Protein AF-A0A2U9PDM1-F1 (afdb_monomer)

Nearest PDB structures (foldseek):
  4h6h-assembly2_B  TM=8.186E-01  e=2.180E+00  Staphylococcus aureus subsp. aureus Mu50
  5nro-assembly1_A  TM=6.470E-01  e=9.907E-01  Escherichia coli

Secondary structure (DSSP, 8-state):
---HHHHHHHHHHHHHHHHHHHHHHS-----HHHHHHHHHHHHHHHHHHHTT-HHHHHHHHHHHHHHHHHTT-TTSPPPPPHHHHHHHHHHHHHHHHHHHS-HHHHHHHHHHHHHHHHHHHHHHH-TT--HHHHHHHHHHHHHHHHHHHTT-HHHHHHHHHHHHHHHHHTT---

Sequence (174 aa):
MPDVYEIMLDAELSKAFDVWSGYLNARTGEDPEVRAQLGALLESARTAAAEGDPAYARTLLGEMYDEARDAGLAFAPVEPDPCAADCQARDYAKDELRQVLPLQLREDLDSVALYLRVTGRRLRAAPGLDAATREDILYVCARAGMALDLAHLTAARRELERLEAIARRCGVEP

Mean predicted aligned error: 5.17 Å

Solvent-accessible surface area (backbone atoms only — not comparable to full-atom values): 9623 Å² total; per-residue (Å²): 127,83,61,42,62,58,46,43,58,48,18,42,52,51,51,52,51,53,55,52,48,54,53,71,72,47,90,79,85,66,65,66,67,62,52,48,51,47,51,53,42,52,53,52,21,51,51,31,40,75,74,71,36,59,68,58,18,51,50,38,52,50,49,45,49,49,52,38,56,75,70,60,49,88,79,56,81,74,82,64,55,72,71,54,42,53,53,52,18,50,63,49,23,51,63,59,47,60,74,75,50,57,67,70,60,49,56,53,45,53,50,51,52,50,50,48,53,52,30,53,50,52,57,72,69,46,80,92,69,53,71,68,58,54,49,50,52,51,52,40,52,50,54,20,48,54,21,53,66,53,68,34,56,73,56,21,50,54,30,40,56,51,51,38,49,51,23,56,76,69,76,40,81,93

Organism: Streptomyces actuosus (NCBI:txid1885)

Foldseek 3Di:
DPQLVVLLLVLLLVLLLVLLVVVLPDDPVDDPVLSVVLVVLSVVLVVCVVVVNSVVSVVSSVVSQVSCVVSVPPRDDHDDDPVVSSVSSCVSSVVVCVVVDDPVLVVLLVVLVVLLVVLLVQQVPQPPDDPVLVVLSVVLSVQLVVCSSRSVSVSNVVSSVVSCVSCVVSVHHD

pLDDT: mean 91.98, std 5.39, range [56.41, 98.0]

Structure (mmCIF, N/CA/C/O backbone):
data_AF-A0A2U9PDM1-F1
#
_entry.id   AF-A0A2U9PDM1-F1
#
loop_
_atom_site.group_PDB
_atom_site.id
_atom_site.type_symbol
_atom_site.label_atom_id
_atom_site.label_alt_id
_atom_site.label_comp_id
_atom_site.label_asym_id
_atom_site.label_entity_id
_atom_site.label_seq_id
_atom_site.pdbx_PDB_ins_code
_atom_site.Cartn_x
_atom_site.Cartn_y
_atom_site.Cartn_z
_atom_site.occupancy
_atom_site.B_iso_or_equiv
_atom_site.auth_seq_id
_atom_site.auth_comp_id
_atom_site.auth_asym_id
_atom_site.auth_atom_id
_atom_site.pdbx_PDB_model_num
ATOM 1 N N . MET A 1 1 ? 5.839 21.011 6.326 1.00 56.41 1 MET A N 1
ATOM 2 C CA . MET A 1 1 ? 5.623 19.591 6.666 1.00 56.41 1 MET A CA 1
ATOM 3 C C . MET A 1 1 ? 5.888 18.816 5.395 1.00 56.41 1 MET A C 1
ATOM 5 O O . MET A 1 1 ? 5.444 19.318 4.369 1.00 56.41 1 MET A O 1
ATOM 9 N N . PRO A 1 2 ? 6.657 17.716 5.431 1.00 67.50 2 PRO A N 1
ATOM 10 C CA . PRO A 1 2 ? 6.818 16.860 4.257 1.00 67.50 2 PRO A CA 1
ATOM 11 C 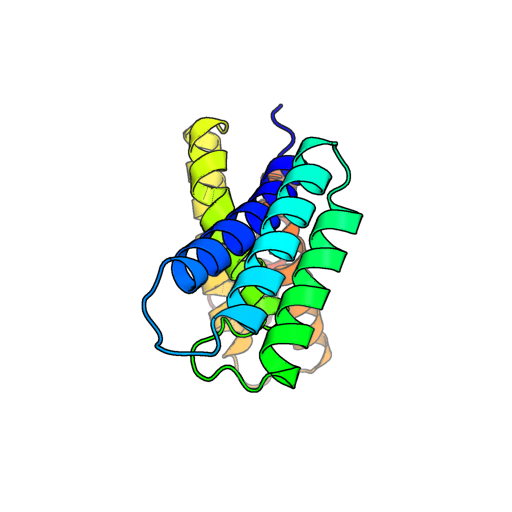C . PRO A 1 2 ? 5.434 16.443 3.755 1.00 67.50 2 PRO A C 1
ATOM 13 O O . PRO A 1 2 ? 4.536 16.219 4.576 1.00 67.50 2 PRO A O 1
ATOM 16 N N . ASP A 1 3 ? 5.253 16.399 2.439 1.00 82.69 3 ASP A N 1
ATOM 17 C CA . ASP A 1 3 ? 4.018 15.891 1.862 1.00 82.69 3 ASP A CA 1
ATOM 18 C C . ASP A 1 3 ? 4.032 14.363 1.975 1.00 82.69 3 ASP A C 1
ATOM 20 O O . ASP A 1 3 ? 4.631 13.637 1.188 1.00 82.69 3 ASP A O 1
ATOM 24 N N . VAL A 1 4 ? 3.426 13.878 3.054 1.00 81.81 4 VAL A N 1
ATOM 25 C CA . VAL A 1 4 ? 3.339 12.448 3.354 1.00 81.81 4 VAL A CA 1
ATOM 26 C C . VAL A 1 4 ? 2.542 11.713 2.276 1.00 81.81 4 VAL A C 1
ATOM 28 O O . VAL A 1 4 ? 2.809 10.544 2.013 1.00 81.81 4 VAL A O 1
ATOM 31 N N . TYR A 1 5 ? 1.591 12.392 1.631 1.00 80.12 5 TYR A N 1
ATOM 32 C CA . TYR A 1 5 ? 0.825 11.804 0.545 1.00 80.12 5 TYR A CA 1
ATOM 33 C C . TYR A 1 5 ? 1.706 11.586 -0.689 1.00 80.12 5 TYR A C 1
ATOM 35 O O . TYR A 1 5 ? 1.666 10.498 -1.258 1.00 80.12 5 TYR A O 1
ATOM 43 N N . GLU A 1 6 ? 2.562 12.548 -1.041 1.00 84.06 6 GLU A N 1
ATOM 44 C CA . GLU A 1 6 ? 3.566 12.360 -2.100 1.00 84.06 6 GLU A CA 1
ATOM 45 C C . GLU A 1 6 ? 4.512 11.196 -1.777 1.00 84.06 6 GLU A C 1
ATOM 47 O O . GLU A 1 6 ? 4.679 10.312 -2.611 1.00 84.06 6 GLU A O 1
ATOM 52 N N . ILE A 1 7 ? 5.019 11.096 -0.540 1.00 85.88 7 ILE A N 1
ATOM 53 C CA . ILE A 1 7 ? 5.881 9.972 -0.118 1.00 85.88 7 ILE A CA 1
ATOM 54 C C . ILE A 1 7 ? 5.178 8.618 -0.300 1.00 85.88 7 ILE A C 1
ATOM 56 O O . ILE A 1 7 ? 5.800 7.645 -0.721 1.00 85.88 7 ILE A O 1
ATOM 60 N N . MET A 1 8 ? 3.883 8.538 0.011 1.00 84.69 8 MET A N 1
ATOM 61 C CA . MET A 1 8 ? 3.100 7.315 -0.179 1.00 84.69 8 MET A CA 1
ATOM 62 C C . MET A 1 8 ? 2.911 6.968 -1.663 1.00 84.69 8 MET A C 1
ATOM 64 O O . MET A 1 8 ? 3.026 5.797 -2.029 1.00 84.69 8 MET A O 1
ATOM 68 N N . LEU A 1 9 ? 2.643 7.961 -2.518 1.00 82.56 9 LEU A N 1
ATOM 69 C CA . LEU A 1 9 ? 2.527 7.750 -3.965 1.00 82.56 9 LEU A CA 1
ATOM 70 C C . LEU A 1 9 ? 3.867 7.331 -4.585 1.00 82.56 9 LEU A C 1
ATOM 72 O O . LEU A 1 9 ? 3.897 6.435 -5.430 1.00 82.56 9 LEU A O 1
ATOM 76 N N . ASP A 1 10 ? 4.963 7.938 -4.138 1.00 89.00 10 ASP A N 1
ATOM 77 C CA . ASP A 1 10 ? 6.313 7.618 -4.594 1.00 89.00 10 ASP A CA 1
ATOM 78 C C . ASP A 1 10 ? 6.744 6.225 -4.132 1.00 89.00 10 ASP A C 1
ATOM 80 O O . ASP A 1 10 ? 7.393 5.496 -4.885 1.00 89.00 10 ASP A O 1
ATOM 84 N N . ALA A 1 11 ? 6.353 5.812 -2.925 1.00 90.88 11 ALA A N 1
ATOM 85 C CA . ALA A 1 11 ? 6.649 4.490 -2.379 1.00 90.88 11 ALA A CA 1
ATOM 86 C C . ALA A 1 11 ? 6.029 3.352 -3.205 1.00 90.88 11 ALA A C 1
ATOM 88 O O . ALA A 1 11 ? 6.677 2.326 -3.421 1.00 90.88 11 ALA A O 1
ATOM 89 N N . GLU A 1 12 ? 4.800 3.531 -3.696 1.00 91.38 12 GLU A N 1
ATOM 90 C CA . GLU A 1 12 ? 4.124 2.570 -4.576 1.00 91.38 12 GLU A CA 1
ATOM 91 C C . GLU A 1 12 ? 4.925 2.337 -5.870 1.00 91.38 12 GLU A C 1
ATOM 93 O O . GLU A 1 12 ? 5.249 1.192 -6.211 1.00 91.38 12 GLU A O 1
ATOM 98 N N . LEU A 1 13 ? 5.287 3.425 -6.561 1.00 93.25 13 LEU A N 1
ATOM 99 C CA . LEU A 1 13 ? 6.048 3.380 -7.812 1.00 93.25 13 LEU A CA 1
ATOM 100 C C . LEU A 1 13 ? 7.471 2.863 -7.592 1.00 93.25 13 LEU A C 1
ATOM 102 O O . LEU A 1 13 ? 7.924 1.981 -8.319 1.00 93.25 13 LEU A O 1
ATOM 106 N N . SER A 1 14 ? 8.154 3.351 -6.555 1.00 92.44 14 SER A N 1
ATOM 107 C CA . SER A 1 14 ? 9.521 2.940 -6.216 1.00 92.44 14 SER A CA 1
ATOM 108 C C . SER A 1 14 ? 9.596 1.441 -5.945 1.00 92.44 14 SER A C 1
ATOM 110 O O . SER A 1 14 ? 10.425 0.742 -6.528 1.00 92.44 14 SER A O 1
ATOM 112 N N . LYS A 1 15 ? 8.655 0.910 -5.154 1.00 94.19 15 LYS A N 1
ATOM 113 C CA . LYS A 1 15 ? 8.542 -0.530 -4.923 1.00 94.19 15 LYS A CA 1
ATOM 114 C C . LYS A 1 15 ? 8.364 -1.284 -6.235 1.00 94.19 15 LYS A C 1
ATOM 116 O O . LYS A 1 15 ? 9.014 -2.310 -6.444 1.00 94.19 15 LYS A O 1
ATOM 121 N N . ALA A 1 16 ? 7.452 -0.837 -7.100 1.00 94.25 16 ALA A N 1
ATOM 122 C CA . ALA A 1 16 ? 7.191 -1.519 -8.364 1.00 94.25 16 ALA A CA 1
ATOM 123 C C . ALA A 1 16 ? 8.443 -1.534 -9.254 1.00 94.25 16 ALA A C 1
ATOM 125 O O . ALA A 1 16 ? 8.799 -2.586 -9.788 1.00 94.25 16 ALA A O 1
ATOM 126 N N . PHE A 1 17 ? 9.156 -0.409 -9.339 1.00 95.81 17 PHE A N 1
ATOM 127 C CA . PHE A 1 17 ? 10.403 -0.309 -10.089 1.00 95.81 17 PHE A CA 1
ATOM 128 C C . PHE A 1 17 ? 11.489 -1.235 -9.556 1.00 95.81 17 PHE A C 1
ATOM 130 O O . PHE A 1 17 ? 12.179 -1.870 -10.355 1.00 95.81 17 PHE A O 1
ATOM 137 N N . ASP A 1 18 ? 11.632 -1.354 -8.240 1.00 95.25 18 ASP A N 1
ATOM 138 C CA . ASP A 1 18 ? 12.647 -2.212 -7.631 1.00 95.25 18 ASP A CA 1
ATOM 139 C C . ASP A 1 18 ? 12.338 -3.698 -7.838 1.00 95.25 18 ASP A C 1
ATOM 141 O O . ASP A 1 18 ? 13.227 -4.473 -8.206 1.00 95.25 18 ASP A O 1
ATOM 145 N N . VAL A 1 19 ? 11.069 -4.097 -7.703 1.00 95.12 19 VAL A N 1
ATOM 146 C CA . VAL A 1 19 ? 10.625 -5.473 -7.975 1.00 95.12 19 VAL A CA 1
ATOM 147 C C . VAL A 1 19 ? 10.869 -5.848 -9.439 1.00 95.12 19 VAL A C 1
ATOM 149 O O . VAL A 1 19 ? 11.478 -6.885 -9.719 1.00 95.12 19 VAL A O 1
ATOM 152 N N . TRP A 1 20 ? 10.447 -4.997 -10.377 1.00 96.75 20 TRP A N 1
ATOM 153 C CA . TRP A 1 20 ? 10.638 -5.243 -11.805 1.00 96.75 20 TRP A CA 1
ATOM 154 C C . TRP A 1 20 ? 12.109 -5.202 -12.216 1.00 96.75 20 TRP A C 1
ATOM 156 O O . TRP A 1 20 ? 12.549 -6.057 -12.982 1.00 96.75 20 TRP A O 1
ATOM 166 N N . SER A 1 21 ? 12.904 -4.288 -11.655 1.00 96.50 21 SER A N 1
ATOM 167 C CA . SER A 1 21 ? 14.353 -4.251 -11.890 1.00 96.50 21 SER A CA 1
ATOM 168 C C . SER A 1 21 ? 15.033 -5.519 -11.399 1.00 96.50 21 SER A C 1
ATOM 170 O O . SER A 1 21 ? 15.867 -6.086 -12.103 1.00 96.50 21 SER A O 1
ATOM 172 N N . GLY A 1 22 ? 14.677 -5.990 -10.201 1.00 95.94 22 GLY A N 1
ATOM 173 C CA . GLY A 1 22 ? 15.205 -7.234 -9.649 1.00 95.94 22 GLY A CA 1
ATOM 174 C C . GLY A 1 22 ? 14.907 -8.425 -10.555 1.00 95.94 22 GLY A C 1
ATOM 175 O O . GLY A 1 22 ? 15.809 -9.200 -10.876 1.00 95.94 22 GLY A O 1
ATOM 176 N N . TYR A 1 23 ? 13.667 -8.527 -11.034 1.00 95.69 23 TYR A N 1
ATOM 177 C CA . TYR A 1 23 ? 13.268 -9.559 -11.986 1.00 95.69 23 TYR A CA 1
ATOM 178 C C . TYR A 1 23 ? 14.011 -9.457 -13.326 1.00 95.69 23 TYR A C 1
ATOM 180 O O . TYR A 1 23 ? 14.532 -10.464 -13.812 1.00 95.69 23 TYR A O 1
ATOM 188 N N . LEU A 1 24 ? 14.106 -8.265 -13.923 1.00 95.06 24 LEU A N 1
ATOM 189 C CA . LEU A 1 24 ? 14.766 -8.062 -15.219 1.00 95.06 24 LEU A CA 1
ATOM 190 C C . LEU A 1 24 ? 16.280 -8.320 -15.159 1.00 95.06 24 LEU A C 1
ATOM 192 O O . LEU A 1 24 ? 16.856 -8.855 -16.109 1.00 95.06 24 LEU A O 1
ATOM 196 N N . ASN A 1 25 ? 16.907 -8.038 -14.017 1.00 93.75 25 ASN A N 1
ATOM 197 C CA . ASN A 1 25 ? 18.318 -8.334 -13.770 1.00 93.75 25 ASN A CA 1
ATOM 198 C C . ASN A 1 25 ? 18.585 -9.820 -13.470 1.00 93.75 25 ASN A C 1
ATOM 200 O O . ASN A 1 25 ? 19.715 -10.292 -13.630 1.00 93.75 25 ASN A O 1
ATOM 204 N N . ALA A 1 26 ? 17.573 -10.574 -13.030 1.00 92.12 26 ALA A N 1
ATOM 205 C CA . ALA A 1 26 ? 17.708 -12.000 -12.765 1.00 92.12 26 ALA A CA 1
ATOM 206 C C . ALA A 1 26 ? 17.856 -12.808 -14.067 1.00 92.12 26 ALA A C 1
ATOM 208 O O . ALA A 1 26 ? 17.236 -12.524 -15.090 1.00 92.12 26 ALA A O 1
ATOM 209 N N . ARG A 1 27 ? 18.667 -13.871 -14.028 1.00 82.44 27 ARG A N 1
ATOM 210 C CA . ARG A 1 27 ? 18.811 -14.809 -15.152 1.00 82.44 27 ARG A CA 1
ATOM 211 C C . ARG A 1 27 ? 17.732 -15.885 -15.072 1.00 82.44 27 ARG A C 1
ATOM 213 O O . ARG A 1 27 ? 17.954 -16.922 -14.455 1.00 82.44 27 ARG A O 1
ATOM 220 N N . THR A 1 28 ? 16.585 -15.634 -15.692 1.00 83.06 28 THR A N 1
ATOM 221 C CA . THR A 1 28 ? 15.440 -16.564 -15.700 1.00 83.06 28 THR A CA 1
ATOM 222 C C . THR A 1 28 ? 15.455 -17.544 -16.877 1.00 83.06 28 THR A C 1
ATOM 224 O O . THR A 1 28 ? 14.823 -18.592 -16.805 1.00 83.06 28 THR A O 1
ATOM 227 N N . GLY A 1 29 ? 16.206 -17.240 -17.944 1.00 85.00 29 GLY A N 1
ATOM 228 C CA . GLY A 1 29 ? 16.245 -18.053 -19.169 1.00 85.00 29 GLY A CA 1
ATOM 229 C C . GLY A 1 29 ? 15.011 -17.896 -20.066 1.00 85.00 29 GLY A C 1
ATOM 230 O O . GLY A 1 29 ? 14.850 -18.673 -21.003 1.00 85.00 29 GLY A O 1
ATOM 231 N N . GLU A 1 30 ? 14.154 -16.917 -19.776 1.00 90.50 30 GLU A N 1
ATOM 232 C CA . GLU A 1 30 ? 12.988 -16.558 -20.589 1.00 90.50 30 GLU A CA 1
ATOM 233 C C . GLU A 1 30 ? 13.389 -15.780 -21.851 1.00 90.50 30 GLU A C 1
ATOM 235 O O . GLU A 1 30 ? 14.547 -15.383 -22.012 1.00 90.50 30 GLU A O 1
ATOM 240 N N . ASP A 1 31 ? 12.411 -15.560 -22.731 1.00 90.62 31 ASP A N 1
ATOM 241 C CA . ASP A 1 31 ? 12.592 -14.895 -24.019 1.00 90.62 31 ASP A CA 1
ATOM 242 C C . ASP A 1 31 ? 13.302 -13.528 -23.877 1.00 90.62 31 ASP A C 1
ATOM 244 O O . ASP A 1 31 ? 12.767 -12.609 -23.243 1.00 90.62 31 ASP A O 1
ATOM 248 N N . PRO A 1 32 ? 14.506 -13.365 -24.460 1.00 90.44 32 PRO A N 1
ATOM 249 C CA . PRO A 1 32 ? 15.239 -12.107 -24.423 1.00 90.44 32 PRO A CA 1
ATOM 250 C C . PRO A 1 32 ? 14.498 -10.929 -25.066 1.00 90.44 32 PRO A C 1
ATOM 252 O O . PRO A 1 32 ? 14.703 -9.799 -24.623 1.00 90.44 32 PRO A O 1
ATOM 255 N N . GLU A 1 33 ? 13.665 -11.162 -26.085 1.00 93.44 33 GLU A N 1
ATOM 256 C CA . GLU A 1 33 ? 12.942 -10.096 -26.792 1.00 93.44 33 GLU A CA 1
ATOM 257 C C . GLU A 1 33 ? 11.836 -9.516 -25.909 1.00 93.44 33 GLU A C 1
ATOM 259 O O . GLU A 1 33 ? 11.805 -8.306 -25.672 1.00 93.44 33 GLU A O 1
ATOM 264 N N . VAL A 1 34 ? 11.011 -10.382 -25.312 1.00 92.62 34 VAL A N 1
ATOM 265 C CA . VAL A 1 34 ? 9.968 -9.978 -24.355 1.00 92.62 34 VAL A CA 1
ATOM 266 C C . VAL A 1 34 ? 10.589 -9.263 -23.152 1.00 92.62 34 VAL A C 1
ATOM 268 O O . VAL A 1 34 ? 10.101 -8.228 -22.698 1.00 92.62 34 VAL A O 1
ATOM 271 N N . ARG A 1 35 ? 11.726 -9.753 -22.645 1.00 93.81 35 ARG A N 1
ATOM 272 C CA . ARG A 1 35 ? 12.435 -9.099 -21.533 1.00 93.81 35 ARG A CA 1
ATOM 273 C C . ARG A 1 35 ? 12.996 -7.729 -21.911 1.00 93.81 35 ARG A C 1
ATOM 275 O O . ARG A 1 35 ? 12.990 -6.831 -21.072 1.00 93.81 35 ARG A O 1
ATOM 282 N N . ALA A 1 36 ? 13.470 -7.552 -23.144 1.00 94.31 36 ALA A N 1
ATOM 283 C CA . ALA A 1 36 ? 13.918 -6.252 -23.633 1.00 94.31 36 ALA A CA 1
ATOM 284 C C . ALA A 1 36 ? 12.748 -5.261 -23.749 1.00 94.31 36 ALA A C 1
ATOM 286 O O . ALA A 1 36 ? 12.895 -4.105 -23.352 1.00 94.31 36 ALA A O 1
ATOM 287 N N . GLN A 1 37 ? 11.582 -5.719 -24.215 1.00 95.62 37 GLN A N 1
ATOM 288 C CA . GLN A 1 37 ? 10.357 -4.916 -24.263 1.00 95.62 37 GLN A CA 1
ATOM 289 C C . GLN A 1 37 ? 9.902 -4.486 -22.862 1.00 95.62 37 GLN A C 1
ATOM 291 O O . GLN A 1 37 ? 9.674 -3.299 -22.633 1.00 95.62 37 GLN A O 1
ATOM 296 N N . LEU A 1 38 ? 9.858 -5.413 -21.899 1.00 96.62 38 LEU A N 1
ATOM 297 C CA . LEU A 1 38 ? 9.567 -5.093 -20.497 1.00 96.62 38 LEU A CA 1
ATOM 298 C C . LEU A 1 38 ? 10.590 -4.107 -19.908 1.00 96.62 38 LEU A C 1
ATOM 300 O O . LEU A 1 38 ? 10.220 -3.209 -19.157 1.00 96.62 38 LEU A O 1
ATOM 304 N N . GLY A 1 39 ? 11.869 -4.229 -20.275 1.00 97.06 39 GLY A N 1
ATOM 305 C CA . GLY A 1 39 ? 12.898 -3.256 -19.904 1.00 97.06 39 GLY A CA 1
ATOM 306 C C . GLY A 1 39 ? 12.629 -1.856 -20.460 1.00 97.06 39 GLY A C 1
ATOM 307 O O . GLY A 1 39 ? 12.758 -0.876 -19.731 1.00 97.06 39 GLY A O 1
ATOM 308 N N . ALA A 1 40 ? 12.201 -1.749 -21.719 1.00 97.56 40 ALA A N 1
ATOM 309 C CA . ALA A 1 40 ? 11.840 -0.469 -22.326 1.00 97.56 40 ALA A CA 1
ATOM 310 C C . ALA A 1 40 ? 10.597 0.165 -21.671 1.00 97.56 40 ALA A C 1
ATOM 312 O O . ALA A 1 40 ? 10.575 1.378 -21.442 1.00 97.56 40 ALA A O 1
ATOM 313 N N . LEU A 1 41 ? 9.587 -0.644 -21.326 1.00 97.69 41 LEU A N 1
ATOM 314 C CA . LEU A 1 41 ? 8.412 -0.188 -20.573 1.00 97.69 41 LEU A CA 1
ATOM 315 C C . LEU A 1 41 ? 8.797 0.324 -19.181 1.00 97.69 41 LEU A C 1
ATOM 317 O O . LEU A 1 41 ? 8.360 1.406 -18.789 1.00 97.69 41 LEU A O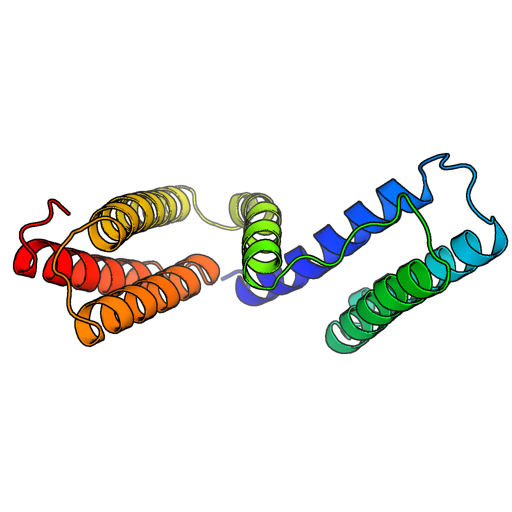 1
ATOM 321 N N . LEU A 1 42 ? 9.668 -0.397 -18.465 1.00 97.94 42 LEU A N 1
ATOM 322 C CA . LEU A 1 42 ? 10.137 0.011 -17.140 1.00 97.94 42 LEU A CA 1
ATOM 323 C C . LEU A 1 42 ? 10.863 1.360 -17.174 1.00 97.94 42 LEU A C 1
ATOM 325 O O . LEU A 1 42 ? 10.603 2.225 -16.337 1.00 97.94 42 LEU A O 1
ATOM 329 N N . GLU A 1 43 ? 11.759 1.559 -18.141 1.00 97.94 43 GLU A N 1
ATOM 330 C CA . GLU A 1 43 ? 12.461 2.836 -18.294 1.00 97.94 43 GLU A CA 1
ATOM 331 C C . GLU A 1 43 ? 11.501 3.969 -18.677 1.00 97.94 43 GLU A C 1
ATOM 333 O O . GLU A 1 43 ? 11.590 5.060 -18.116 1.00 97.94 43 GLU A O 1
ATOM 338 N N . SER A 1 44 ? 10.511 3.700 -19.534 1.00 97.44 44 SER A N 1
ATOM 339 C CA . SER A 1 44 ? 9.468 4.681 -19.868 1.00 97.44 44 SER A CA 1
ATOM 340 C C . SER A 1 44 ? 8.648 5.083 -18.637 1.00 97.44 44 SER A C 1
ATOM 342 O O . SER A 1 44 ? 8.371 6.265 -18.434 1.00 97.44 44 SER A O 1
ATOM 344 N N . ALA A 1 45 ? 8.307 4.119 -17.776 1.00 97.06 45 ALA A N 1
ATOM 345 C CA . ALA A 1 45 ? 7.571 4.373 -16.541 1.00 97.06 45 ALA A CA 1
ATOM 346 C C . ALA A 1 45 ? 8.383 5.226 -15.553 1.00 97.06 45 ALA A C 1
ATOM 348 O O . ALA A 1 45 ? 7.842 6.141 -14.930 1.00 97.06 45 ALA A O 1
ATOM 349 N N . ARG A 1 46 ? 9.695 4.978 -15.449 1.00 96.81 46 ARG A N 1
ATOM 350 C CA . ARG A 1 46 ? 10.617 5.800 -14.650 1.00 96.81 46 ARG A CA 1
ATOM 351 C C . ARG A 1 46 ? 10.714 7.227 -15.168 1.00 96.81 46 ARG A C 1
ATOM 353 O O . ARG A 1 46 ? 10.673 8.158 -14.367 1.00 96.81 46 ARG A O 1
ATOM 360 N N . THR A 1 47 ? 10.826 7.403 -16.484 1.00 97.38 47 THR A N 1
ATOM 361 C CA . THR A 1 47 ? 10.846 8.731 -17.105 1.00 97.38 47 THR A CA 1
ATOM 362 C C . THR A 1 47 ? 9.552 9.485 -16.820 1.00 97.38 47 THR A C 1
ATOM 364 O O . THR A 1 47 ? 9.618 10.606 -16.327 1.00 97.38 47 THR A O 1
ATOM 367 N N . ALA A 1 48 ? 8.391 8.854 -17.020 1.00 95.75 48 ALA A N 1
ATOM 368 C CA . ALA A 1 48 ? 7.094 9.465 -16.725 1.00 95.75 48 ALA A CA 1
ATOM 369 C C . ALA A 1 48 ? 6.976 9.905 -15.255 1.00 95.75 48 ALA A C 1
ATOM 371 O O . ALA A 1 48 ? 6.564 11.029 -14.972 1.00 95.75 48 ALA A O 1
ATOM 372 N N . ALA A 1 49 ? 7.401 9.055 -14.312 1.00 93.31 49 ALA A N 1
ATOM 373 C CA . ALA A 1 49 ? 7.411 9.403 -12.892 1.00 93.31 49 ALA A CA 1
ATOM 374 C C . ALA A 1 49 ? 8.338 10.599 -12.597 1.00 93.31 49 ALA A C 1
ATOM 376 O O . ALA A 1 49 ? 7.938 11.527 -11.898 1.00 93.31 49 ALA A O 1
ATOM 377 N N . ALA A 1 50 ? 9.546 10.616 -13.170 1.00 92.12 50 ALA A N 1
ATOM 378 C CA . ALA A 1 50 ? 10.508 11.707 -12.995 1.00 92.12 50 ALA A CA 1
ATOM 379 C C . ALA A 1 50 ? 10.047 13.038 -13.623 1.00 92.12 50 ALA A C 1
ATOM 381 O O . ALA A 1 50 ? 10.419 14.108 -13.143 1.00 92.12 50 ALA A O 1
ATOM 382 N N . GLU A 1 51 ? 9.228 12.980 -14.674 1.00 94.25 51 GLU A N 1
ATOM 383 C CA . GLU A 1 51 ? 8.603 14.142 -15.319 1.00 94.25 51 GLU A CA 1
ATOM 384 C C . GLU A 1 51 ? 7.348 14.644 -14.581 1.00 94.25 51 GLU A C 1
ATOM 386 O O . GLU A 1 51 ? 6.763 15.655 -14.972 1.00 94.25 51 GLU A O 1
ATOM 391 N N . GLY A 1 52 ? 6.956 13.984 -13.485 1.00 90.94 52 GLY A N 1
ATOM 392 C CA . GLY A 1 52 ? 5.803 14.370 -12.675 1.00 90.94 52 GLY A CA 1
ATOM 393 C C . GLY A 1 52 ? 4.467 13.843 -13.201 1.00 90.94 52 GLY A C 1
ATOM 394 O O . GLY A 1 52 ? 3.426 14.401 -12.853 1.00 90.94 52 GLY A O 1
ATOM 395 N N . ASP A 1 53 ? 4.472 12.768 -13.999 1.00 94.19 53 ASP A N 1
ATOM 396 C CA . ASP A 1 53 ? 3.269 12.048 -14.431 1.00 94.19 53 ASP A CA 1
ATOM 397 C C . ASP A 1 53 ? 3.185 10.639 -13.803 1.00 94.19 53 ASP A C 1
ATOM 399 O O . ASP A 1 53 ? 3.391 9.607 -14.458 1.00 94.19 53 ASP A O 1
ATOM 403 N N . PRO A 1 54 ? 2.862 10.555 -12.499 1.00 90.75 54 PRO A N 1
ATOM 404 C CA . PRO A 1 54 ? 2.755 9.279 -11.807 1.00 90.75 54 PRO A CA 1
ATOM 405 C C . PRO A 1 54 ? 1.510 8.481 -12.232 1.00 90.75 54 PRO A C 1
ATOM 407 O O . PRO A 1 54 ? 1.419 7.289 -11.943 1.00 90.75 54 PRO A O 1
ATOM 410 N N . ALA A 1 55 ? 0.524 9.102 -12.888 1.00 92.81 55 ALA A N 1
ATOM 411 C CA . ALA A 1 55 ? -0.644 8.395 -13.412 1.00 92.81 55 ALA A CA 1
ATOM 412 C C . ALA A 1 55 ? -0.270 7.599 -14.669 1.00 92.81 55 ALA A C 1
ATOM 414 O O . ALA A 1 55 ? -0.616 6.419 -14.794 1.00 92.81 55 ALA A O 1
ATOM 415 N N . TYR A 1 56 ? 0.500 8.215 -15.565 1.00 95.56 56 TYR A N 1
ATOM 416 C CA . TYR A 1 56 ? 1.014 7.534 -16.742 1.00 95.56 56 TYR A CA 1
ATOM 417 C C . TYR A 1 56 ? 2.045 6.459 -16.379 1.00 95.56 56 TYR A C 1
ATOM 419 O O . TYR A 1 56 ? 1.963 5.344 -16.891 1.00 95.56 56 TYR A O 1
ATOM 427 N N . ALA A 1 57 ? 2.925 6.717 -15.404 1.00 96.06 57 ALA A N 1
ATOM 428 C CA . ALA A 1 57 ? 3.843 5.698 -14.884 1.00 96.06 57 ALA A CA 1
ATOM 429 C C . ALA A 1 57 ? 3.112 4.436 -14.376 1.00 96.06 57 ALA A C 1
ATOM 431 O O . ALA A 1 57 ? 3.532 3.318 -14.672 1.00 96.06 57 ALA A O 1
ATOM 432 N N . ARG A 1 58 ? 1.986 4.594 -13.660 1.00 94.25 58 ARG A N 1
ATOM 433 C CA . ARG A 1 58 ? 1.145 3.460 -13.224 1.00 94.25 58 ARG A CA 1
ATOM 434 C C . ARG A 1 58 ? 0.505 2.716 -14.390 1.00 94.25 58 ARG A C 1
ATOM 436 O O . ARG A 1 58 ? 0.413 1.495 -14.343 1.00 94.25 58 ARG A O 1
ATOM 443 N N . THR A 1 59 ? 0.088 3.439 -15.428 1.00 96.56 59 THR A N 1
ATOM 444 C CA . THR A 1 59 ? -0.476 2.830 -16.642 1.00 96.56 59 THR A CA 1
ATOM 445 C C . THR A 1 59 ? 0.554 1.920 -17.308 1.00 96.56 59 THR A C 1
ATOM 447 O O . THR A 1 59 ? 0.267 0.753 -17.553 1.00 96.56 59 THR A O 1
ATOM 450 N N . LEU A 1 60 ? 1.786 2.408 -17.479 1.00 97.38 60 LEU A N 1
ATOM 451 C CA . LEU A 1 60 ? 2.894 1.631 -18.042 1.00 97.38 60 LEU A CA 1
ATOM 452 C C . LEU A 1 60 ? 3.253 0.409 -17.181 1.00 97.38 60 LEU A C 1
ATOM 454 O O . LEU A 1 60 ? 3.543 -0.658 -17.712 1.00 97.38 60 LEU A O 1
ATOM 458 N N . LEU A 1 61 ? 3.198 0.526 -15.849 1.00 95.56 61 LEU A N 1
ATOM 459 C CA . LEU A 1 61 ? 3.371 -0.629 -14.960 1.00 95.56 61 LEU A CA 1
ATOM 460 C C . LEU A 1 61 ? 2.252 -1.666 -15.126 1.00 95.56 61 LEU A C 1
ATOM 462 O O . LEU A 1 61 ? 2.539 -2.860 -15.084 1.00 95.56 61 LEU A O 1
ATOM 466 N N . GLY A 1 62 ? 1.006 -1.230 -15.329 1.00 95.31 62 GLY A N 1
ATOM 467 C CA . GLY A 1 62 ? -0.111 -2.114 -15.677 1.00 95.31 62 GLY A CA 1
ATOM 468 C C . GLY A 1 62 ? 0.162 -2.885 -16.969 1.00 95.31 62 GLY A C 1
ATOM 469 O O . GLY A 1 62 ? 0.102 -4.113 -16.979 1.00 95.31 62 GLY A O 1
ATOM 470 N N . GLU A 1 63 ? 0.593 -2.177 -18.016 1.00 96.94 63 GLU A N 1
ATOM 471 C CA . GLU A 1 63 ? 0.980 -2.779 -19.299 1.00 96.94 63 GLU A CA 1
ATOM 472 C C . GLU A 1 63 ? 2.110 -3.809 -19.145 1.00 96.94 63 GLU A C 1
ATOM 474 O O . GLU A 1 63 ? 2.093 -4.845 -19.804 1.00 96.94 63 GLU A O 1
ATOM 479 N N . MET A 1 64 ? 3.069 -3.589 -18.238 1.00 96.88 64 MET A N 1
ATOM 480 C CA . MET A 1 64 ? 4.116 -4.580 -17.956 1.00 96.88 64 MET A CA 1
ATOM 481 C C . MET A 1 64 ? 3.566 -5.885 -17.368 1.00 96.88 64 MET A C 1
ATOM 483 O O . MET A 1 64 ? 4.040 -6.965 -17.732 1.00 96.88 64 MET A O 1
ATOM 487 N N . TYR A 1 65 ? 2.598 -5.809 -16.447 1.00 96.25 65 TYR A N 1
ATOM 488 C CA . TYR A 1 65 ? 1.957 -7.009 -15.902 1.00 96.25 65 TYR A CA 1
ATOM 489 C C . TYR A 1 65 ? 1.147 -7.741 -16.974 1.00 96.25 65 TYR A C 1
ATOM 491 O O . TYR A 1 65 ? 1.155 -8.973 -16.999 1.00 96.25 65 TYR A O 1
ATOM 499 N N . ASP A 1 66 ? 0.487 -6.998 -17.862 1.00 95.88 66 ASP A N 1
ATOM 500 C CA . ASP A 1 66 ? -0.261 -7.557 -18.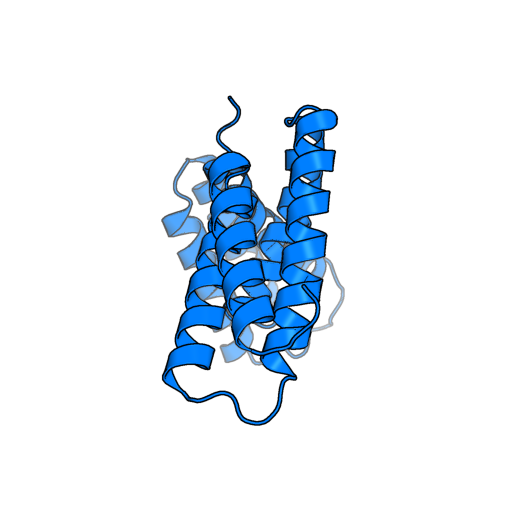986 1.00 95.88 66 ASP A CA 1
ATOM 501 C C . ASP A 1 66 ? 0.661 -8.270 -19.980 1.00 95.88 66 ASP A C 1
ATOM 503 O O . ASP A 1 66 ? 0.466 -9.455 -20.241 1.00 95.88 66 ASP A O 1
ATOM 507 N N . GLU A 1 67 ? 1.733 -7.616 -20.427 1.00 95.25 67 GLU A N 1
ATOM 508 C CA . GLU A 1 67 ? 2.710 -8.189 -21.359 1.00 95.25 67 GLU A CA 1
ATOM 509 C C . GLU A 1 67 ? 3.375 -9.451 -20.787 1.00 95.25 67 GLU A C 1
ATOM 511 O O . GLU A 1 67 ? 3.491 -10.476 -21.460 1.00 95.25 67 GLU A O 1
ATOM 516 N N . ALA A 1 68 ? 3.774 -9.426 -19.512 1.00 94.88 68 ALA A N 1
ATOM 517 C CA . ALA A 1 68 ? 4.374 -10.593 -18.872 1.00 94.88 68 ALA A CA 1
ATOM 518 C C . ALA A 1 68 ? 3.393 -11.769 -18.743 1.00 94.88 68 ALA A C 1
ATOM 520 O O . ALA A 1 68 ? 3.801 -12.932 -18.853 1.00 94.88 68 ALA A O 1
ATOM 521 N N . ARG A 1 69 ? 2.105 -11.477 -18.518 1.00 95.12 69 ARG A N 1
ATOM 522 C CA . ARG A 1 69 ? 1.040 -12.483 -18.454 1.00 95.12 69 ARG A CA 1
ATOM 523 C C . ARG A 1 69 ? 0.767 -13.084 -19.829 1.00 95.12 69 ARG A C 1
ATOM 525 O O . ARG A 1 69 ? 0.700 -14.308 -19.935 1.00 95.12 69 ARG A O 1
ATOM 532 N N . ASP A 1 70 ? 0.652 -12.249 -20.856 1.00 95.31 70 ASP A N 1
ATOM 533 C CA . ASP A 1 70 ? 0.363 -12.665 -22.230 1.00 95.31 70 ASP A CA 1
ATOM 534 C C . ASP A 1 70 ? 1.511 -13.488 -22.827 1.00 95.31 70 ASP A C 1
ATOM 536 O O . ASP A 1 70 ? 1.278 -14.505 -23.484 1.00 95.31 70 ASP A O 1
ATOM 540 N N . ALA A 1 71 ? 2.756 -13.125 -22.509 1.00 93.69 71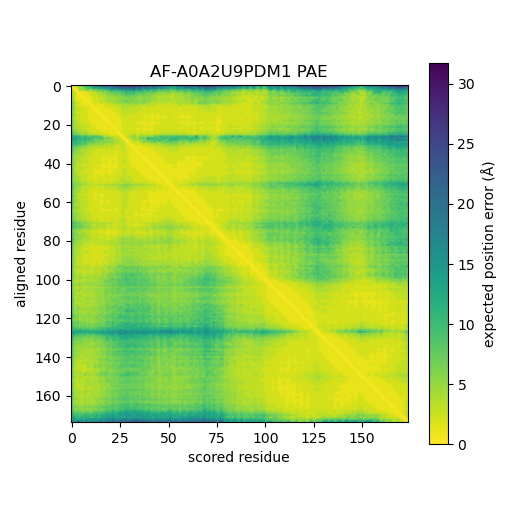 ALA A N 1
ATOM 541 C CA . ALA A 1 71 ? 3.941 -13.899 -22.865 1.00 93.69 71 ALA A CA 1
ATOM 542 C C . ALA A 1 71 ? 4.133 -15.175 -22.015 1.00 93.69 71 ALA A C 1
ATOM 544 O O . ALA A 1 71 ? 5.015 -15.985 -22.307 1.00 93.69 71 ALA A O 1
ATOM 545 N N . GLY A 1 72 ? 3.329 -15.380 -20.964 1.00 93.06 72 GLY A N 1
ATOM 546 C CA . GLY A 1 72 ? 3.391 -16.568 -20.111 1.00 93.06 72 GLY A CA 1
ATOM 547 C C . GLY A 1 72 ? 4.696 -16.698 -19.319 1.00 93.06 72 GLY A C 1
ATOM 548 O O . GLY A 1 72 ? 5.178 -17.815 -19.111 1.00 93.06 72 GLY A O 1
ATOM 549 N N . LEU A 1 73 ? 5.284 -15.575 -18.893 1.00 92.88 73 LEU A N 1
ATOM 550 C CA . LEU A 1 73 ? 6.557 -15.552 -18.171 1.00 92.88 73 LEU A CA 1
ATOM 551 C C . LEU A 1 73 ? 6.398 -16.155 -16.770 1.00 92.88 73 LEU A C 1
ATOM 553 O O . LEU A 1 73 ? 5.743 -15.593 -15.892 1.00 92.88 73 LEU A O 1
ATOM 557 N N . ALA A 1 74 ? 7.007 -17.320 -16.556 1.00 90.19 74 ALA A N 1
ATOM 558 C CA . ALA A 1 74 ? 6.808 -18.126 -15.355 1.00 90.19 74 ALA A CA 1
ATOM 559 C C . ALA A 1 74 ? 7.369 -17.479 -14.080 1.00 90.19 74 ALA A C 1
ATOM 561 O O . ALA A 1 74 ? 6.914 -17.802 -12.981 1.00 90.19 74 ALA A O 1
ATOM 562 N N . PHE A 1 75 ? 8.364 -16.599 -14.213 1.00 90.88 75 PHE A N 1
ATOM 563 C CA . PHE A 1 75 ? 9.037 -15.968 -13.077 1.00 90.88 75 PHE A CA 1
ATOM 564 C C . PHE A 1 75 ? 8.715 -14.480 -12.928 1.00 90.88 75 PHE A C 1
ATOM 566 O O . PHE A 1 75 ? 9.303 -13.823 -12.064 1.00 90.88 75 PHE A O 1
ATOM 573 N N . ALA A 1 76 ? 7.814 -13.944 -13.754 1.00 93.38 76 ALA A N 1
ATOM 574 C CA . ALA A 1 76 ? 7.442 -12.541 -13.688 1.00 93.38 76 ALA A CA 1
ATOM 575 C C . ALA A 1 76 ? 6.765 -12.189 -12.351 1.00 93.38 76 ALA A C 1
ATOM 577 O O . ALA A 1 76 ? 6.043 -13.013 -11.776 1.00 93.38 76 ALA A O 1
ATOM 578 N N . PRO A 1 77 ? 6.974 -10.960 -11.844 1.00 94.06 77 PRO A N 1
ATOM 579 C CA . PRO A 1 77 ? 6.224 -10.449 -10.711 1.00 94.06 77 PRO A CA 1
ATOM 580 C C . PRO A 1 77 ? 4.719 -10.540 -10.961 1.00 94.06 77 PRO A C 1
ATOM 582 O O . PRO A 1 77 ? 4.223 -10.139 -12.011 1.00 94.06 77 PRO A O 1
ATOM 585 N N . VAL A 1 78 ? 3.988 -11.043 -9.970 1.00 92.19 78 VAL A N 1
ATOM 586 C CA . VAL A 1 78 ? 2.525 -11.080 -10.005 1.00 92.19 78 VAL A CA 1
ATOM 587 C C . VAL A 1 78 ? 1.990 -9.760 -9.472 1.00 92.19 78 VAL A C 1
ATOM 589 O O . VAL A 1 78 ? 2.455 -9.269 -8.438 1.00 92.19 78 VAL A O 1
ATOM 592 N N . GLU A 1 79 ? 0.999 -9.209 -10.165 1.00 91.44 79 GLU A N 1
ATOM 593 C CA . GLU A 1 79 ? 0.291 -8.022 -9.709 1.00 91.44 79 GLU A 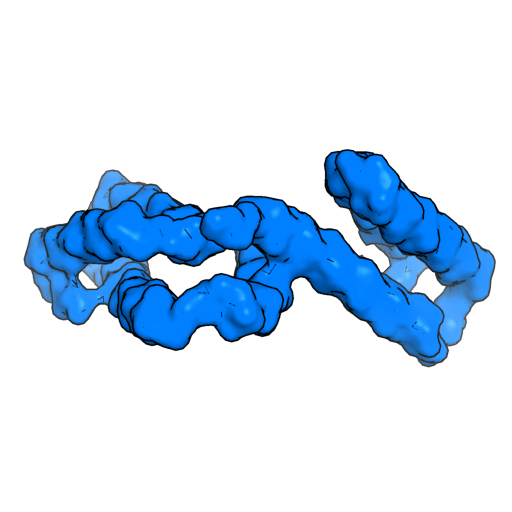CA 1
ATOM 594 C C . GLU A 1 79 ? -0.364 -8.297 -8.339 1.00 91.44 79 GLU A C 1
ATOM 596 O O . GLU A 1 79 ? -1.127 -9.261 -8.199 1.00 91.44 79 GLU A O 1
ATOM 601 N N . PRO A 1 80 ? -0.036 -7.515 -7.295 1.00 89.25 80 PRO A N 1
ATOM 602 C CA . PRO A 1 80 ? -0.620 -7.711 -5.978 1.00 89.25 80 PRO A CA 1
ATOM 603 C C . PRO A 1 80 ? -2.105 -7.334 -5.981 1.00 89.25 80 PRO A C 1
ATOM 605 O O . PRO A 1 80 ? -2.519 -6.394 -6.654 1.00 89.25 80 PRO A O 1
ATOM 608 N N . ASP A 1 81 ? -2.906 -8.014 -5.157 1.00 90.75 81 ASP A N 1
ATOM 609 C CA . ASP A 1 81 ? -4.257 -7.531 -4.867 1.00 90.75 81 ASP A CA 1
ATOM 610 C C . ASP A 1 81 ? -4.210 -6.154 -4.166 1.00 90.75 81 ASP A C 1
ATOM 612 O O . ASP A 1 81 ? -3.189 -5.818 -3.555 1.00 90.75 81 ASP A O 1
ATOM 616 N N . PRO A 1 82 ? -5.298 -5.360 -4.188 1.00 83.81 82 PRO A N 1
ATOM 617 C CA . PRO A 1 82 ? -5.280 -4.002 -3.639 1.00 83.81 82 PRO A CA 1
ATOM 618 C C . PRO A 1 82 ? -4.833 -3.913 -2.172 1.00 83.81 82 PRO A C 1
ATOM 620 O O . PRO A 1 82 ? -4.106 -3.001 -1.790 1.00 83.81 82 PRO A O 1
ATOM 623 N N . CYS A 1 83 ? -5.208 -4.884 -1.334 1.00 80.50 83 CYS A N 1
ATOM 624 C CA . CYS A 1 83 ? -4.823 -4.886 0.076 1.00 80.50 83 CYS A CA 1
ATOM 625 C C . CYS A 1 83 ? -3.327 -5.191 0.238 1.00 80.50 83 CYS A C 1
ATOM 627 O O . CYS A 1 83 ? -2.642 -4.568 1.056 1.00 80.50 83 CYS A O 1
ATOM 629 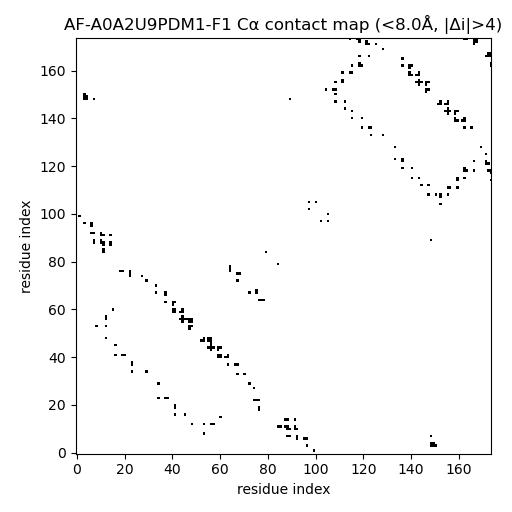N N . ALA A 1 84 ? -2.806 -6.133 -0.551 1.00 87.25 84 ALA A N 1
ATOM 630 C CA . ALA A 1 84 ? -1.384 -6.442 -0.597 1.00 87.25 84 ALA A CA 1
ATOM 631 C C . ALA A 1 84 ? -0.564 -5.268 -1.153 1.00 87.25 84 ALA A C 1
ATOM 633 O O . ALA A 1 84 ? 0.492 -4.966 -0.595 1.00 87.25 84 ALA A O 1
ATOM 634 N N . ALA A 1 85 ? -1.058 -4.587 -2.191 1.00 87.62 85 ALA A N 1
ATOM 635 C CA . ALA A 1 85 ? -0.437 -3.403 -2.776 1.00 87.62 85 ALA A CA 1
ATOM 636 C C . ALA A 1 85 ? -0.284 -2.292 -1.728 1.00 87.62 85 ALA A C 1
ATOM 638 O O . ALA A 1 85 ? 0.835 -1.845 -1.477 1.00 87.62 85 ALA A O 1
ATOM 639 N N . ASP A 1 86 ? -1.366 -1.952 -1.022 1.00 85.25 86 ASP A N 1
ATOM 640 C CA . ASP A 1 86 ? -1.339 -0.952 0.048 1.00 85.25 86 ASP A CA 1
ATOM 641 C C . ASP A 1 86 ? -0.371 -1.339 1.176 1.00 85.25 86 ASP A C 1
ATOM 643 O O . ASP A 1 86 ? 0.381 -0.511 1.691 1.00 85.25 86 ASP A O 1
ATOM 647 N N . CYS A 1 87 ? -0.383 -2.608 1.603 1.00 85.19 87 CYS A N 1
ATOM 648 C CA . CYS A 1 87 ? 0.530 -3.091 2.642 1.00 85.19 87 CYS A CA 1
ATOM 649 C C . CYS A 1 87 ? 1.998 -2.953 2.224 1.00 85.19 87 CYS A C 1
ATOM 651 O O . CYS A 1 87 ? 2.830 -2.563 3.041 1.00 85.19 87 CYS A O 1
ATOM 653 N N . GLN A 1 88 ? 2.314 -3.278 0.972 1.00 89.81 88 GLN A N 1
ATOM 654 C CA . GLN A 1 88 ? 3.672 -3.200 0.438 1.00 89.81 88 GLN A CA 1
ATOM 655 C C . GLN A 1 88 ? 4.123 -1.747 0.249 1.00 89.81 88 GLN A C 1
ATOM 657 O O . GLN A 1 88 ? 5.257 -1.426 0.594 1.00 89.81 88 GLN A O 1
ATOM 662 N N . ALA A 1 89 ? 3.238 -0.866 -0.226 1.00 89.12 89 ALA A N 1
ATOM 663 C CA . ALA A 1 89 ? 3.520 0.562 -0.354 1.00 89.12 89 ALA A CA 1
ATOM 664 C C . ALA A 1 89 ? 3.815 1.199 1.013 1.00 89.12 89 ALA A C 1
ATOM 666 O O . ALA A 1 89 ? 4.821 1.887 1.163 1.00 89.12 89 ALA A O 1
ATOM 667 N N . ARG A 1 90 ? 3.014 0.890 2.046 1.00 86.88 90 ARG A N 1
ATOM 668 C CA . ARG A 1 90 ? 3.293 1.318 3.432 1.00 86.88 90 ARG A CA 1
ATOM 669 C C . ARG A 1 90 ? 4.644 0.817 3.932 1.00 86.88 90 ARG A C 1
ATOM 671 O O . ARG A 1 90 ? 5.346 1.548 4.627 1.00 86.88 90 ARG A O 1
ATOM 678 N N . ASP A 1 91 ? 4.997 -0.427 3.608 1.00 88.19 91 ASP A N 1
ATOM 679 C CA . ASP A 1 91 ? 6.273 -1.004 4.030 1.00 88.19 91 ASP A CA 1
ATOM 680 C C . ASP A 1 91 ? 7.470 -0.288 3.397 1.00 88.19 91 ASP A C 1
ATOM 682 O O . ASP A 1 91 ? 8.466 -0.087 4.081 1.00 88.19 91 ASP A O 1
ATOM 686 N N . TYR A 1 92 ? 7.349 0.158 2.144 1.00 88.38 92 TYR A N 1
ATOM 687 C CA . TYR A 1 92 ? 8.348 1.012 1.493 1.00 88.38 92 TYR A CA 1
ATOM 688 C C . TYR A 1 92 ? 8.376 2.419 2.098 1.00 88.38 92 TYR A C 1
ATOM 690 O O . TYR A 1 92 ? 9.427 2.917 2.499 1.00 88.38 92 TYR A O 1
ATOM 698 N N . ALA A 1 93 ? 7.203 3.044 2.228 1.00 89.31 93 ALA A N 1
ATOM 699 C CA . ALA A 1 93 ? 7.077 4.411 2.717 1.00 89.31 93 ALA A CA 1
ATOM 700 C C . ALA A 1 93 ? 7.617 4.575 4.142 1.00 89.31 93 ALA A C 1
ATOM 702 O O . ALA A 1 93 ? 8.127 5.641 4.480 1.00 89.31 93 ALA A O 1
ATOM 703 N N . LYS A 1 94 ? 7.544 3.537 4.991 1.00 84.75 94 LYS A N 1
ATOM 704 C CA . LYS A 1 94 ? 7.987 3.615 6.394 1.00 84.75 94 LYS A CA 1
ATOM 705 C C . LYS A 1 94 ? 9.432 4.111 6.527 1.00 84.75 94 LYS A C 1
ATOM 707 O O . LYS A 1 94 ? 9.734 4.824 7.482 1.00 84.75 94 LYS A O 1
ATOM 712 N N . ASP A 1 95 ? 10.322 3.732 5.609 1.00 85.88 95 ASP A N 1
ATOM 713 C CA . ASP A 1 95 ? 11.748 4.035 5.716 1.00 85.88 95 ASP A CA 1
ATOM 714 C C . ASP A 1 95 ? 12.045 5.474 5.280 1.00 85.88 95 ASP A C 1
ATOM 716 O O . ASP A 1 95 ? 12.841 6.152 5.930 1.00 85.88 95 ASP A O 1
ATOM 720 N N . GLU A 1 96 ? 11.311 5.996 4.297 1.00 85.00 96 GLU A N 1
ATOM 721 C CA . GLU A 1 96 ? 11.334 7.417 3.927 1.00 85.00 96 GLU A CA 1
ATOM 722 C C . GLU A 1 96 ? 10.680 8.293 5.007 1.00 85.00 96 GLU A C 1
ATOM 724 O O . GLU A 1 96 ? 11.253 9.282 5.476 1.00 85.00 96 GLU A O 1
ATOM 729 N N . LEU A 1 97 ? 9.522 7.874 5.525 1.00 85.69 97 LEU A N 1
ATOM 730 C CA . LEU A 1 97 ? 8.837 8.559 6.625 1.00 85.69 97 LEU A CA 1
ATOM 731 C C . LEU A 1 97 ? 9.704 8.629 7.885 1.00 85.69 97 LEU A C 1
ATOM 733 O O . LEU A 1 97 ? 9.664 9.618 8.621 1.00 85.69 97 LEU A O 1
ATOM 737 N N . ARG A 1 98 ? 10.546 7.619 8.128 1.00 85.38 98 ARG A N 1
ATOM 738 C CA . ARG A 1 98 ? 11.514 7.628 9.232 1.00 85.38 98 ARG A CA 1
ATOM 739 C C . ARG A 1 98 ? 12.574 8.717 9.111 1.00 85.38 98 ARG A C 1
ATOM 741 O O . ARG A 1 98 ? 13.099 9.118 10.149 1.00 85.38 98 ARG A O 1
ATOM 748 N N . GLN A 1 99 ? 12.888 9.173 7.904 1.00 86.12 99 GLN A N 1
ATOM 749 C CA . GLN A 1 99 ? 13.882 10.219 7.672 1.00 86.12 99 GLN A CA 1
ATOM 750 C C . GLN A 1 99 ? 13.292 11.621 7.862 1.00 86.12 99 GLN A C 1
ATOM 752 O O . GLN A 1 99 ? 13.993 12.523 8.319 1.00 86.12 99 GLN A O 1
ATOM 757 N N . VAL A 1 100 ? 12.002 11.802 7.558 1.00 88.56 100 VAL A N 1
ATOM 758 C CA . VAL A 1 100 ? 11.360 13.128 7.537 1.00 88.56 100 VAL A CA 1
ATOM 759 C C . VAL A 1 100 ? 10.488 13.430 8.760 1.00 88.56 100 VAL A C 1
ATOM 761 O O . VAL A 1 100 ? 10.271 14.601 9.083 1.00 88.56 100 VAL A O 1
ATOM 764 N N . LEU A 1 101 ? 9.976 12.409 9.458 1.00 88.50 101 LEU A N 1
ATOM 765 C CA . LEU A 1 101 ? 9.120 12.598 10.631 1.00 88.50 101 LEU A CA 1
ATOM 766 C C . LEU A 1 101 ? 9.939 12.674 11.934 1.00 88.50 101 LEU A C 1
ATOM 768 O O . LEU A 1 101 ? 10.831 11.849 12.163 1.00 88.50 101 LEU A O 1
ATOM 772 N N . PRO A 1 102 ? 9.600 13.596 12.858 1.00 92.12 102 PRO A N 1
ATOM 773 C CA . PRO A 1 102 ? 10.195 13.627 14.192 1.00 92.12 102 PRO A CA 1
ATOM 774 C C . PRO A 1 102 ? 10.021 12.294 14.929 1.00 92.12 102 PRO A C 1
ATOM 776 O O . PRO A 1 102 ? 8.968 11.666 14.837 1.00 92.12 102 PRO A O 1
ATOM 779 N N . LEU A 1 103 ? 11.023 11.884 15.717 1.00 91.25 103 LEU A N 1
ATOM 780 C CA . LEU A 1 103 ? 10.986 10.628 16.485 1.00 91.25 103 LEU A CA 1
ATOM 781 C C . LEU A 1 103 ? 9.709 10.483 17.325 1.00 91.25 103 LEU A C 1
ATOM 783 O O . LEU A 1 103 ? 9.029 9.474 17.190 1.00 91.25 103 LEU A O 1
ATOM 787 N N . GLN A 1 104 ? 9.337 11.511 18.094 1.00 93.12 104 GLN A N 1
ATOM 788 C CA . GLN A 1 104 ? 8.138 11.461 18.940 1.00 93.12 104 GLN A CA 1
ATOM 789 C C . GLN A 1 104 ? 6.858 11.205 18.136 1.00 93.12 104 GLN A C 1
ATOM 791 O O . GLN A 1 104 ? 5.997 10.444 18.560 1.00 93.12 104 GLN A O 1
ATOM 796 N N . LEU A 1 105 ? 6.725 11.830 16.961 1.00 92.25 105 LEU A N 1
ATOM 797 C CA . LEU A 1 105 ? 5.556 11.623 16.111 1.00 92.25 105 LEU A CA 1
ATOM 798 C C . LEU A 1 105 ? 5.509 10.182 15.588 1.00 92.25 105 LEU A C 1
ATOM 800 O O . LEU A 1 105 ? 4.434 9.598 15.522 1.00 92.25 105 LEU A O 1
ATOM 804 N N . ARG A 1 106 ? 6.665 9.598 15.256 1.00 90.31 106 ARG A N 1
ATOM 805 C CA . ARG A 1 106 ? 6.756 8.198 14.820 1.00 90.31 106 ARG A CA 1
ATOM 806 C C . ARG A 1 106 ? 6.355 7.236 15.931 1.00 90.31 106 ARG A C 1
ATOM 808 O O . ARG A 1 106 ? 5.517 6.379 15.697 1.00 90.31 106 ARG A O 1
ATOM 815 N N . GLU A 1 107 ? 6.879 7.425 17.138 1.00 93.12 107 GLU A N 1
ATOM 816 C CA . GLU A 1 107 ? 6.528 6.595 18.299 1.00 93.12 107 GLU A CA 1
ATOM 817 C C . GLU A 1 107 ? 5.031 6.677 18.634 1.00 93.12 107 GLU A C 1
ATOM 819 O O . GLU A 1 107 ? 4.392 5.663 18.935 1.00 93.12 107 GLU A O 1
ATOM 824 N N . ASP A 1 108 ? 4.449 7.872 18.526 1.00 95.19 108 ASP A N 1
ATOM 825 C CA . ASP A 1 108 ? 3.021 8.090 18.733 1.00 95.19 108 ASP A CA 1
ATOM 826 C C . ASP A 1 108 ? 2.170 7.390 17.655 1.00 95.19 108 ASP A C 1
ATOM 828 O O . ASP A 1 108 ? 1.163 6.756 17.984 1.00 95.19 108 ASP A O 1
ATOM 832 N N . LEU A 1 109 ? 2.561 7.486 16.378 1.00 93.44 109 LEU A N 1
ATOM 833 C CA . LEU A 1 109 ? 1.880 6.819 15.262 1.00 93.44 109 LEU A CA 1
ATOM 834 C C . LEU A 1 109 ? 2.002 5.292 15.362 1.00 93.44 109 LEU A C 1
ATOM 836 O O . LEU A 1 109 ? 0.993 4.601 15.227 1.00 93.44 109 LEU A O 1
ATOM 840 N N . ASP A 1 110 ? 3.193 4.774 15.667 1.00 91.94 110 ASP A N 1
ATOM 841 C CA . ASP A 1 110 ? 3.454 3.341 15.848 1.00 91.94 110 ASP A CA 1
ATOM 842 C C . ASP A 1 110 ? 2.629 2.769 17.005 1.00 91.94 110 ASP A C 1
ATOM 844 O O . ASP A 1 110 ? 2.044 1.688 16.891 1.00 91.94 110 ASP A O 1
ATOM 848 N N . SER A 1 111 ? 2.518 3.521 18.104 1.00 95.50 111 SER A N 1
ATOM 849 C CA . SER A 1 111 ? 1.670 3.145 19.236 1.00 95.50 111 SER A CA 1
ATOM 850 C C . SER A 1 111 ? 0.207 3.030 18.810 1.00 95.50 111 SER A C 1
ATOM 852 O O . SER A 1 111 ? -0.429 2.005 19.055 1.00 95.50 111 SER A O 1
ATOM 854 N N . VAL A 1 112 ? -0.329 4.042 18.120 1.00 96.06 112 VAL A N 1
ATOM 855 C CA . VAL A 1 112 ? -1.716 4.024 17.626 1.00 96.06 112 VAL A CA 1
ATOM 856 C C . VAL A 1 112 ? -1.937 2.871 16.641 1.00 96.06 112 VAL A C 1
ATOM 858 O O . VAL A 1 112 ? -2.930 2.152 16.756 1.00 96.06 112 VAL A O 1
ATOM 861 N N . ALA A 1 113 ? -1.001 2.640 15.718 1.00 93.56 113 ALA A N 1
ATOM 862 C CA . ALA A 1 113 ? -1.056 1.538 14.761 1.00 93.56 113 ALA A CA 1
ATOM 863 C C . ALA A 1 113 ? -1.081 0.166 15.452 1.00 93.56 113 ALA A C 1
ATOM 865 O O . ALA A 1 113 ? -1.855 -0.714 15.060 1.00 93.56 113 ALA A O 1
ATOM 866 N N . LEU A 1 114 ? -0.275 -0.014 16.503 1.00 94.62 114 LEU A N 1
ATOM 867 C CA . LEU A 1 114 ? -0.242 -1.245 17.287 1.00 94.62 114 LEU A CA 1
ATOM 868 C C . LEU A 1 114 ? -1.592 -1.515 17.960 1.00 94.62 114 LEU A C 1
ATOM 870 O O . LEU A 1 114 ? -2.139 -2.608 17.786 1.00 94.62 114 LEU A O 1
ATOM 874 N N . TYR A 1 115 ? -2.148 -0.531 18.674 1.00 95.75 115 TYR A N 1
ATOM 875 C CA . TYR A 1 115 ? -3.450 -0.676 19.331 1.00 95.75 115 TYR A CA 1
ATOM 876 C C . TYR A 1 115 ? -4.558 -0.953 18.312 1.00 95.75 115 TYR A C 1
ATOM 878 O O . TYR A 1 115 ? -5.250 -1.961 18.432 1.00 95.75 115 TYR A O 1
ATOM 886 N N . LEU A 1 116 ? -4.647 -0.174 17.228 1.00 94.88 116 LEU A N 1
ATOM 887 C CA . LEU A 1 116 ? -5.621 -0.406 16.152 1.00 94.88 116 LEU A CA 1
ATOM 888 C C . LEU A 1 116 ? -5.556 -1.835 15.600 1.00 94.88 116 LEU A C 1
ATOM 890 O O . LEU A 1 116 ? -6.590 -2.478 15.388 1.00 94.88 116 LEU A O 1
ATOM 894 N N . ARG A 1 117 ? -4.344 -2.361 15.382 1.00 92.81 117 ARG A N 1
ATOM 895 C CA . ARG A 1 117 ? -4.143 -3.720 14.867 1.00 92.81 117 ARG A CA 1
ATOM 896 C C . ARG A 1 117 ? -4.609 -4.779 15.861 1.00 92.81 117 ARG A C 1
ATOM 898 O O . ARG A 1 117 ? -5.262 -5.743 15.450 1.00 92.81 117 ARG A O 1
ATOM 905 N N . VAL A 1 118 ? -4.268 -4.619 17.139 1.00 95.25 118 VAL A N 1
ATOM 906 C CA . VAL A 1 118 ? -4.637 -5.554 18.211 1.00 95.25 118 VAL A CA 1
ATOM 907 C C . VAL A 1 118 ? -6.148 -5.532 18.438 1.00 95.25 118 VAL A C 1
ATOM 909 O O . VAL A 1 118 ? -6.792 -6.575 18.282 1.00 95.25 118 VAL A O 1
ATOM 912 N N . THR A 1 119 ? -6.730 -4.361 18.699 1.00 94.81 119 THR A N 1
ATOM 913 C CA . THR A 1 119 ? -8.168 -4.187 18.939 1.00 94.81 119 THR A CA 1
ATOM 914 C C . THR A 1 119 ? -8.985 -4.650 17.733 1.00 94.81 119 THR A C 1
ATOM 916 O O . THR A 1 119 ? -9.908 -5.456 17.868 1.00 94.81 119 THR A O 1
ATOM 919 N N . GLY A 1 120 ? -8.606 -4.233 16.519 1.00 93.25 120 GLY A N 1
ATOM 920 C CA . GLY A 1 120 ? -9.298 -4.616 15.287 1.00 93.25 120 GLY A CA 1
ATOM 921 C C . GLY A 1 120 ? -9.211 -6.116 14.985 1.00 93.25 120 GLY A C 1
ATOM 922 O O . GLY A 1 120 ? -10.142 -6.700 14.425 1.00 93.25 120 GLY A O 1
ATOM 923 N N . ARG A 1 121 ? -8.114 -6.793 15.356 1.00 92.75 121 ARG A N 1
ATOM 924 C CA . ARG A 1 121 ? -8.020 -8.261 15.263 1.00 92.75 121 ARG A CA 1
ATOM 925 C C . ARG A 1 121 ? -8.955 -8.939 16.267 1.00 92.75 121 ARG A C 1
ATOM 927 O O . ARG A 1 121 ? -9.672 -9.856 15.872 1.00 92.75 121 ARG A O 1
ATOM 934 N N . ARG A 1 122 ? -8.963 -8.495 17.528 1.00 94.81 122 ARG A N 1
ATOM 935 C CA . ARG A 1 122 ? -9.835 -9.050 18.578 1.00 94.81 122 ARG A CA 1
ATOM 936 C C . ARG A 1 122 ? -11.313 -8.908 18.212 1.00 94.81 122 ARG A C 1
ATOM 938 O O . ARG A 1 122 ? -12.049 -9.885 18.266 1.00 94.81 122 ARG A O 1
ATOM 945 N N . LEU A 1 123 ? -11.715 -7.727 17.745 1.00 93.94 123 LEU A N 1
ATOM 946 C CA . LEU A 1 123 ? -13.072 -7.448 17.276 1.00 93.94 123 LEU A CA 1
ATOM 947 C C . LEU A 1 123 ? -13.478 -8.322 16.083 1.00 93.94 123 LEU A C 1
ATOM 949 O O . LEU A 1 123 ? -14.565 -8.889 16.082 1.00 93.94 123 LEU A O 1
ATOM 953 N N . ARG A 1 124 ? -12.602 -8.505 15.086 1.00 90.12 124 ARG A N 1
ATOM 954 C CA . ARG A 1 124 ? -12.894 -9.398 13.948 1.00 90.12 124 ARG A CA 1
ATOM 955 C C . ARG A 1 124 ? -13.089 -10.855 14.368 1.00 90.12 124 ARG A C 1
ATOM 957 O O . ARG A 1 124 ? -13.929 -11.540 13.785 1.00 90.12 124 ARG A O 1
ATOM 964 N N . ALA A 1 125 ? -12.331 -11.307 15.367 1.00 91.12 125 ALA A N 1
ATOM 965 C CA . ALA A 1 125 ? -12.429 -12.652 15.925 1.00 91.12 125 ALA A CA 1
ATOM 966 C C . ALA A 1 125 ? -13.614 -12.832 16.893 1.00 91.12 125 ALA A C 1
ATOM 968 O O . ALA A 1 125 ? -13.925 -13.966 17.257 1.00 91.12 125 ALA A O 1
ATOM 969 N N . ALA A 1 126 ? -14.280 -11.750 17.309 1.00 92.69 126 ALA A N 1
ATOM 970 C CA . ALA A 1 126 ? -15.372 -11.826 18.264 1.00 92.69 126 ALA A CA 1
ATOM 971 C C . ALA A 1 126 ? -16.594 -12.551 17.656 1.00 92.69 126 ALA A C 1
ATOM 973 O O . ALA A 1 126 ? -17.077 -12.185 16.570 1.00 92.69 126 ALA A O 1
ATOM 974 N N . PRO A 1 127 ? -17.116 -13.590 18.334 1.00 90.56 127 PRO A N 1
ATOM 975 C CA . PRO A 1 127 ? -18.338 -14.256 17.912 1.00 90.56 127 PRO A CA 1
ATOM 976 C C . PRO A 1 127 ? -19.558 -13.368 18.190 1.00 90.56 127 PRO A C 1
ATOM 978 O O . PRO A 1 127 ? -19.535 -12.507 19.064 1.00 90.56 127 PRO A O 1
ATOM 981 N N . GLY A 1 128 ? -20.648 -13.587 17.453 1.00 88.38 128 GLY A N 1
ATOM 982 C CA . GLY A 1 128 ? -21.938 -12.950 17.749 1.00 88.38 128 GLY A CA 1
ATOM 983 C C . GLY A 1 128 ? -22.079 -11.479 17.343 1.00 88.38 128 GLY A C 1
ATOM 984 O O . GLY A 1 128 ? -23.115 -10.888 17.626 1.00 88.38 128 GLY A O 1
ATOM 985 N N . LEU A 1 129 ? -21.091 -10.889 16.661 1.00 92.69 129 LEU A N 1
ATOM 986 C CA . LEU A 1 129 ? -21.243 -9.552 16.078 1.00 92.69 129 LEU A CA 1
ATOM 987 C C . LEU A 1 129 ? -22.182 -9.575 14.869 1.00 92.69 129 LEU A C 1
ATOM 989 O O . LEU A 1 129 ? -21.966 -10.359 13.934 1.00 92.69 129 LEU A O 1
ATOM 993 N N . ASP A 1 130 ? -23.168 -8.679 14.882 1.00 93.69 130 ASP A N 1
ATOM 994 C CA . ASP A 1 130 ? -24.052 -8.432 13.746 1.00 93.69 130 ASP A CA 1
ATOM 995 C C . ASP A 1 130 ? -23.310 -7.800 12.553 1.00 93.69 130 ASP A C 1
ATOM 997 O O . ASP A 1 130 ? -22.170 -7.332 12.657 1.00 93.69 130 ASP A O 1
ATOM 1001 N N . ALA A 1 131 ? -23.953 -7.828 11.383 1.00 93.94 131 ALA A N 1
ATOM 1002 C CA . ALA A 1 131 ? -23.359 -7.340 10.141 1.00 93.94 131 ALA A CA 1
ATOM 1003 C C . ALA A 1 131 ? -23.034 -5.838 10.197 1.00 93.94 131 ALA A C 1
ATOM 1005 O O . ALA A 1 131 ? -21.961 -5.436 9.752 1.00 93.94 131 ALA A O 1
ATOM 1006 N N . ALA A 1 132 ? -23.910 -5.031 10.804 1.00 94.81 132 ALA A N 1
ATOM 1007 C CA . ALA A 1 132 ? -23.729 -3.585 10.917 1.00 94.81 132 ALA A CA 1
ATOM 1008 C C . ALA A 1 132 ? -22.502 -3.229 11.771 1.00 94.81 132 ALA A C 1
ATOM 1010 O O . ALA A 1 132 ? -21.712 -2.361 11.413 1.00 94.81 132 ALA A O 1
ATOM 1011 N N . THR A 1 133 ? -22.292 -3.943 12.875 1.00 94.12 133 THR A N 1
ATOM 1012 C CA . THR A 1 133 ? -21.122 -3.768 13.737 1.00 94.12 133 THR A CA 1
ATOM 1013 C C . THR A 1 133 ? -19.849 -4.193 13.016 1.00 94.12 133 THR A C 1
ATOM 1015 O O . THR A 1 133 ? -18.828 -3.522 13.136 1.00 94.12 133 THR A O 1
ATOM 1018 N N . ARG A 1 134 ? -19.888 -5.281 12.234 1.00 94.06 134 ARG A N 1
ATOM 1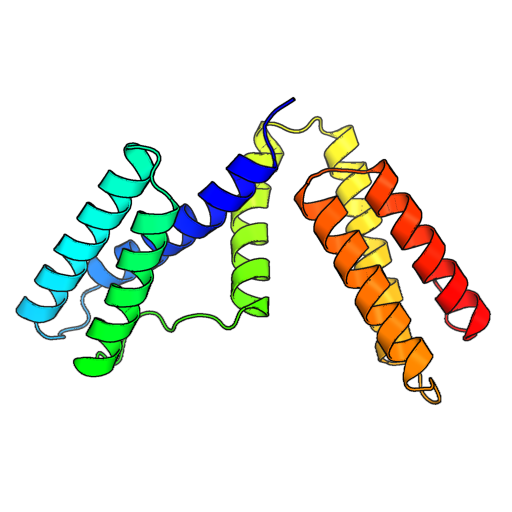019 C CA . ARG A 1 134 ? -18.739 -5.702 11.413 1.00 94.06 134 ARG A CA 1
ATOM 1020 C C . ARG A 1 134 ? -18.368 -4.649 10.373 1.00 94.06 134 ARG A C 1
ATOM 1022 O O . ARG A 1 134 ? -17.182 -4.391 10.185 1.00 94.06 134 ARG A O 1
ATOM 1029 N N . GLU A 1 135 ? -19.358 -4.033 9.739 1.00 94.31 135 GLU A N 1
ATOM 1030 C CA . GLU A 1 135 ? -19.147 -2.950 8.779 1.00 94.31 135 GLU A CA 1
ATOM 1031 C C . GLU A 1 135 ? -18.573 -1.692 9.448 1.00 94.31 135 GLU A C 1
ATOM 1033 O O . GLU A 1 135 ? -17.590 -1.139 8.958 1.00 94.31 135 GLU A O 1
ATOM 1038 N N . ASP A 1 136 ? -19.092 -1.298 10.616 1.00 94.56 136 ASP A N 1
ATOM 1039 C CA . ASP A 1 136 ? -18.569 -0.166 11.397 1.00 94.56 136 ASP A CA 1
ATOM 1040 C C . ASP A 1 136 ? -17.101 -0.391 11.805 1.00 94.56 136 ASP A C 1
ATOM 1042 O O . ASP A 1 136 ? -16.264 0.498 11.655 1.00 94.56 136 ASP A O 1
ATOM 1046 N N . ILE A 1 137 ? -16.745 -1.611 12.227 1.00 94.25 137 ILE A N 1
ATOM 1047 C CA . ILE A 1 137 ? -15.352 -1.984 12.527 1.00 94.25 137 ILE A CA 1
ATOM 1048 C C . ILE A 1 137 ? -14.462 -1.810 11.292 1.00 94.25 137 ILE A C 1
ATOM 1050 O O . ILE A 1 137 ? -13.391 -1.212 11.393 1.00 94.25 137 ILE A O 1
ATOM 1054 N N . LEU A 1 138 ? -14.886 -2.322 10.131 1.00 92.56 138 LEU A N 1
ATOM 1055 C CA . LEU A 1 138 ? -14.122 -2.190 8.888 1.00 92.56 138 LEU A CA 1
ATOM 1056 C C . LEU A 1 138 ? -13.940 -0.719 8.503 1.00 92.56 138 LEU A C 1
ATOM 1058 O O . LEU A 1 138 ? -12.824 -0.305 8.191 1.00 92.56 138 LEU A O 1
ATOM 1062 N N . TYR A 1 139 ? -15.004 0.076 8.589 1.00 93.38 139 TYR A N 1
ATOM 1063 C CA . TYR A 1 139 ? -14.981 1.500 8.271 1.00 93.38 139 TYR A CA 1
ATOM 1064 C C . TYR A 1 139 ? -14.053 2.297 9.199 1.00 93.38 139 TYR A C 1
ATOM 1066 O O . TYR A 1 139 ? -13.234 3.090 8.728 1.00 93.38 139 TYR A O 1
ATOM 1074 N N . VAL A 1 140 ? -14.137 2.072 10.514 1.00 95.62 140 VAL A N 1
ATOM 1075 C CA . VAL A 1 140 ? -13.269 2.734 11.499 1.00 95.62 140 VAL A CA 1
ATOM 1076 C C . VAL A 1 140 ? -11.810 2.329 11.293 1.00 95.62 140 VAL A C 1
ATOM 1078 O O . VAL A 1 140 ? -10.945 3.201 11.244 1.00 95.62 140 VAL A O 1
ATOM 1081 N N . CYS A 1 141 ? -11.523 1.037 11.098 1.00 93.50 141 CYS A N 1
ATOM 1082 C CA . CYS A 1 141 ? -10.164 0.574 10.813 1.00 93.50 141 CYS A CA 1
ATOM 1083 C C . CYS A 1 141 ? -9.603 1.180 9.518 1.00 93.50 141 CYS A C 1
ATOM 1085 O O . CYS A 1 141 ? -8.442 1.583 9.506 1.00 93.50 141 CYS A O 1
ATOM 1087 N N . ALA A 1 142 ? -10.406 1.281 8.454 1.00 91.31 142 ALA A N 1
ATOM 1088 C CA . ALA A 1 142 ? -9.980 1.879 7.190 1.00 91.31 142 ALA A CA 1
ATOM 1089 C C . ALA A 1 142 ? -9.644 3.370 7.349 1.00 91.31 142 ALA A C 1
ATOM 1091 O O . ALA A 1 142 ? -8.579 3.814 6.924 1.00 91.31 142 ALA A O 1
ATOM 1092 N N . ARG A 1 143 ? -10.501 4.140 8.034 1.00 94.69 143 ARG A N 1
ATOM 1093 C CA . ARG A 1 143 ? -10.242 5.561 8.320 1.00 94.69 143 ARG A CA 1
ATOM 1094 C C . ARG A 1 143 ? -9.021 5.773 9.204 1.00 94.69 143 ARG A C 1
ATOM 1096 O O . ARG A 1 143 ? -8.254 6.702 8.966 1.00 94.69 143 ARG A O 1
ATOM 1103 N N . ALA A 1 144 ? -8.847 4.928 10.215 1.00 94.81 144 ALA A N 1
ATOM 1104 C CA . ALA A 1 144 ? -7.685 4.986 11.086 1.00 94.81 144 ALA A CA 1
ATOM 1105 C C . ALA A 1 144 ? -6.397 4.677 10.307 1.00 94.81 144 ALA A C 1
ATOM 1107 O O . ALA A 1 144 ? -5.412 5.391 10.461 1.00 94.81 144 ALA A O 1
ATOM 1108 N N . GLY A 1 145 ? -6.434 3.668 9.428 1.00 91.44 145 GLY A N 1
ATOM 1109 C CA . GLY A 1 145 ? -5.342 3.333 8.513 1.00 91.44 145 GLY A CA 1
ATOM 1110 C C . GLY A 1 145 ? -4.971 4.503 7.605 1.00 91.44 145 GLY A C 1
ATOM 1111 O O . GLY A 1 145 ? -3.823 4.923 7.608 1.00 91.44 145 GLY A O 1
ATOM 1112 N N . MET A 1 146 ? -5.950 5.115 6.936 1.00 90.19 146 MET A N 1
ATOM 1113 C CA . MET A 1 146 ? -5.714 6.296 6.095 1.00 90.19 146 MET A CA 1
ATOM 1114 C C . MET A 1 146 ? -5.114 7.470 6.887 1.00 90.19 146 MET A C 1
ATOM 1116 O O . MET A 1 146 ? -4.234 8.174 6.402 1.00 90.19 146 MET A O 1
ATOM 1120 N N . ALA A 1 147 ? -5.568 7.691 8.123 1.00 93.56 147 ALA A N 1
ATOM 1121 C CA . ALA A 1 147 ? -4.997 8.727 8.976 1.00 93.56 147 ALA A CA 1
ATOM 1122 C C . ALA A 1 147 ? -3.538 8.431 9.363 1.00 93.56 147 ALA A C 1
ATOM 1124 O O . ALA A 1 147 ? -2.740 9.362 9.440 1.00 93.56 147 ALA A O 1
ATOM 1125 N N . LEU A 1 148 ? -3.185 7.163 9.595 1.00 91.50 148 LEU A N 1
ATOM 1126 C CA . LEU A 1 148 ? -1.800 6.750 9.829 1.00 91.50 148 LEU A CA 1
ATOM 1127 C C . LEU A 1 148 ? -0.938 6.943 8.582 1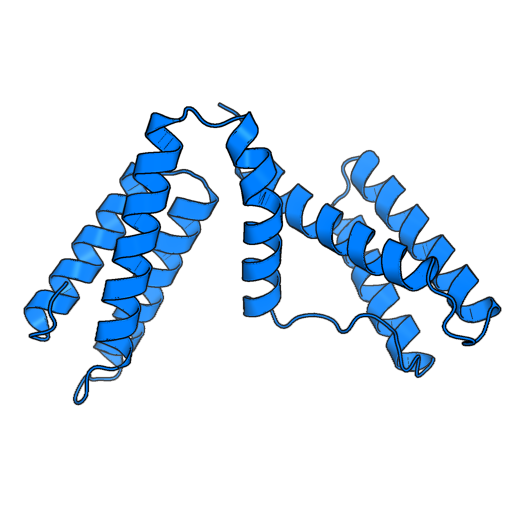.00 91.50 148 LEU A C 1
ATOM 1129 O O . LEU A 1 148 ? 0.151 7.499 8.698 1.00 91.50 148 LEU A O 1
ATOM 1133 N N . ASP A 1 149 ? -1.451 6.558 7.412 1.00 88.19 149 ASP A N 1
ATOM 1134 C CA . ASP A 1 149 ? -0.756 6.693 6.127 1.00 88.19 149 ASP A CA 1
ATOM 1135 C C . ASP A 1 149 ? -0.396 8.147 5.829 1.00 88.19 149 ASP A C 1
ATOM 1137 O O . ASP A 1 149 ? 0.662 8.416 5.283 1.00 88.19 149 ASP A O 1
ATOM 1141 N N . LEU A 1 150 ? -1.241 9.090 6.253 1.00 89.44 150 LEU A N 1
ATOM 1142 C CA . LEU A 1 150 ? -1.031 10.532 6.105 1.00 89.44 150 LEU A CA 1
ATOM 1143 C C . LEU A 1 150 ? -0.315 11.184 7.305 1.00 8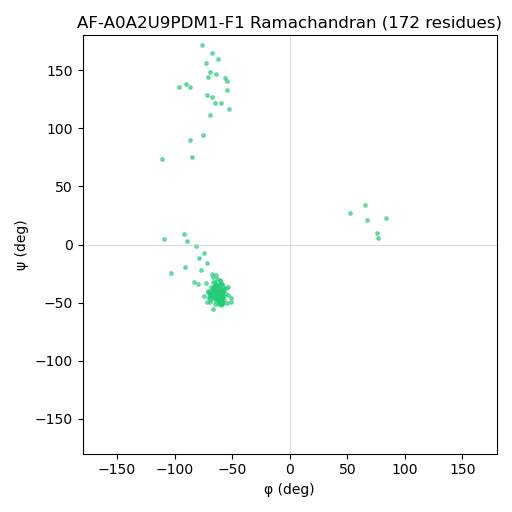9.44 150 LEU A C 1
ATOM 1145 O O . LEU A 1 150 ? -0.265 12.411 7.409 1.00 89.44 150 LEU A O 1
ATOM 1149 N N . ALA A 1 151 ? 0.195 10.389 8.252 1.00 91.06 151 ALA A N 1
ATOM 1150 C CA . ALA A 1 151 ? 0.792 10.848 9.512 1.00 91.06 151 ALA A CA 1
ATOM 1151 C C . ALA A 1 151 ? -0.108 11.808 10.331 1.00 91.06 151 ALA A C 1
ATOM 1153 O O . ALA A 1 151 ? 0.363 12.626 11.130 1.00 91.06 151 ALA A O 1
ATOM 1154 N N . HIS A 1 152 ? -1.430 11.703 10.177 1.00 92.88 152 HIS A N 1
ATOM 1155 C CA . HIS A 1 152 ? -2.428 12.500 10.884 1.00 92.88 152 HIS A CA 1
ATOM 1156 C C . HIS A 1 152 ? -2.769 11.893 12.250 1.00 92.88 152 HIS A C 1
ATOM 1158 O O . HIS A 1 152 ? -3.853 11.344 12.469 1.00 92.88 152 HIS A O 1
ATOM 1164 N N . LEU A 1 153 ? -1.857 12.065 13.210 1.00 94.62 153 LEU A N 1
ATOM 1165 C CA . LEU A 1 153 ? -1.958 11.486 14.554 1.00 94.62 153 LEU A CA 1
ATOM 1166 C C . LEU A 1 153 ? -3.301 11.751 15.253 1.00 94.62 153 LEU A C 1
ATOM 1168 O O . LEU A 1 153 ? -3.902 10.833 15.807 1.00 94.62 153 LEU A O 1
ATOM 1172 N N . THR A 1 154 ? -3.803 12.988 15.225 1.00 96.44 154 THR A N 1
ATOM 1173 C CA . THR A 1 154 ? -5.070 13.341 15.889 1.00 96.44 154 THR A CA 1
ATOM 1174 C C . THR A 1 154 ? -6.261 12.594 15.292 1.00 96.44 154 THR A C 1
ATOM 1176 O O . THR A 1 154 ? -7.139 12.139 16.024 1.00 96.44 154 THR A O 1
ATOM 1179 N N . ALA A 1 155 ? -6.293 12.441 13.966 1.00 96.50 155 ALA A N 1
ATOM 1180 C CA . ALA A 1 155 ? -7.344 11.684 13.297 1.00 96.50 155 ALA A CA 1
ATOM 1181 C C . ALA A 1 155 ? -7.219 10.188 13.616 1.00 96.50 155 ALA A C 1
ATOM 1183 O O . ALA A 1 155 ? -8.216 9.565 13.969 1.00 96.50 155 ALA A O 1
ATOM 1184 N N . ALA A 1 156 ? -6.000 9.641 13.596 1.00 96.81 156 ALA A N 1
ATOM 1185 C CA . ALA A 1 156 ? -5.752 8.241 13.930 1.00 96.81 156 ALA A CA 1
ATOM 1186 C C . ALA A 1 156 ? -6.166 7.913 15.378 1.00 96.81 156 ALA A C 1
ATOM 1188 O O . ALA A 1 156 ? -6.866 6.928 15.607 1.00 96.81 156 ALA A O 1
ATOM 1189 N N . ARG A 1 157 ? -5.824 8.777 16.346 1.00 97.81 157 ARG A N 1
ATOM 1190 C CA . ARG A 1 157 ? -6.247 8.647 17.754 1.00 97.81 157 ARG A CA 1
ATOM 1191 C C . ARG A 1 157 ? -7.763 8.670 17.903 1.00 97.81 157 ARG A C 1
ATOM 1193 O O . ARG A 1 157 ? -8.320 7.811 18.574 1.00 97.81 157 ARG A O 1
ATOM 1200 N N . ARG A 1 158 ? -8.440 9.601 17.229 1.00 98.00 158 ARG A N 1
ATOM 1201 C CA . ARG A 1 158 ? -9.904 9.690 17.265 1.00 98.00 158 ARG A CA 1
ATOM 1202 C C . ARG A 1 158 ? -10.572 8.411 16.757 1.00 98.00 158 ARG A C 1
ATOM 1204 O O . ARG A 1 158 ? -11.575 7.978 17.317 1.00 98.00 158 ARG A O 1
ATOM 1211 N N . GLU A 1 159 ? -10.060 7.824 15.679 1.00 98.00 159 GLU A N 1
ATOM 1212 C CA . GLU A 1 159 ? -10.616 6.571 15.163 1.00 98.00 159 GLU A CA 1
ATOM 1213 C C . GLU A 1 159 ? -10.267 5.375 16.066 1.00 98.00 159 GLU A C 1
ATOM 1215 O O . GLU A 1 159 ? -11.111 4.500 16.254 1.00 98.00 159 GLU A O 1
ATOM 1220 N N . LEU A 1 160 ? -9.092 5.367 16.708 1.00 97.56 160 LEU A N 1
ATOM 1221 C CA . LEU A 1 160 ? -8.764 4.381 17.743 1.00 97.56 160 LEU A CA 1
ATOM 1222 C C . LEU A 1 160 ? -9.741 4.461 18.925 1.00 97.56 160 LEU A C 1
ATOM 1224 O O . LEU A 1 160 ? -10.330 3.448 19.287 1.00 97.56 160 LEU A O 1
ATOM 1228 N N . GLU A 1 161 ? -10.010 5.652 19.459 1.00 97.75 161 GLU A N 1
ATOM 1229 C CA . GLU A 1 161 ? -10.982 5.848 20.547 1.00 97.75 161 GLU A CA 1
ATOM 1230 C C . GLU A 1 161 ? -12.384 5.333 20.172 1.00 97.75 161 GLU A C 1
ATOM 1232 O O . GLU A 1 161 ? -13.087 4.735 20.996 1.00 97.75 161 GLU A O 1
ATOM 1237 N N . ARG A 1 162 ? -12.799 5.527 18.911 1.00 97.12 162 ARG A N 1
ATOM 1238 C CA . ARG A 1 162 ? -14.055 4.966 18.385 1.00 97.12 162 ARG A CA 1
ATOM 1239 C C . ARG A 1 162 ? -14.018 3.442 18.350 1.00 97.12 162 ARG A C 1
ATOM 1241 O O . ARG A 1 162 ? -14.991 2.811 18.762 1.00 97.12 162 ARG A O 1
ATOM 1248 N N . LEU A 1 163 ? -12.916 2.849 17.900 1.00 96.94 163 LEU A N 1
ATOM 1249 C CA . LEU A 1 163 ? -12.749 1.397 17.861 1.00 96.94 163 LEU A CA 1
ATOM 1250 C C . LEU A 1 163 ? -12.768 0.787 19.271 1.00 96.94 163 LEU A C 1
ATOM 1252 O O . LEU A 1 163 ? -13.443 -0.214 19.502 1.00 96.94 163 LEU A O 1
ATOM 1256 N N . GLU A 1 164 ? -12.106 1.423 20.236 1.00 96.81 164 GLU A N 1
ATOM 1257 C CA . GLU A 1 164 ? -12.126 1.027 21.647 1.00 96.81 164 GLU A CA 1
ATOM 1258 C C . GLU A 1 164 ? -13.525 1.149 22.265 1.00 96.81 164 GLU A C 1
ATOM 1260 O O . GLU A 1 164 ? -13.906 0.357 23.130 1.00 96.81 164 GLU A O 1
ATOM 1265 N N . ALA A 1 165 ? -14.319 2.141 21.848 1.00 96.25 165 ALA A N 1
ATOM 1266 C CA . ALA A 1 165 ? -15.713 2.260 22.269 1.00 96.25 165 ALA A CA 1
ATOM 1267 C C . ALA A 1 165 ? -16.571 1.103 21.726 1.00 96.25 165 ALA A C 1
ATOM 1269 O O . ALA A 1 165 ? -17.397 0.558 22.464 1.00 96.25 165 ALA A O 1
ATOM 1270 N N . ILE A 1 166 ? -16.341 0.680 20.476 1.00 94.44 166 ILE A N 1
ATOM 1271 C CA . ILE A 1 166 ? -16.974 -0.517 19.903 1.00 94.44 166 ILE A CA 1
ATOM 1272 C C . ILE A 1 166 ? -16.541 -1.765 20.682 1.00 94.44 166 ILE A C 1
ATOM 1274 O O . ILE A 1 166 ? -17.401 -2.544 21.089 1.00 94.44 166 ILE A O 1
ATOM 1278 N N . ALA A 1 167 ? -15.242 -1.927 20.959 1.00 94.31 167 ALA A N 1
ATOM 1279 C CA . ALA A 1 167 ? -14.711 -3.046 21.743 1.00 94.31 167 ALA A CA 1
ATOM 1280 C C . ALA A 1 167 ? -15.398 -3.162 23.109 1.00 94.31 167 ALA A C 1
ATOM 1282 O O . ALA A 1 167 ? -15.963 -4.211 23.425 1.00 94.31 167 ALA A O 1
ATOM 1283 N N . ARG A 1 168 ? -15.480 -2.054 23.856 1.00 94.75 168 ARG A N 1
ATOM 1284 C CA . ARG A 1 168 ? -16.179 -1.994 25.149 1.00 94.75 168 ARG A CA 1
ATOM 1285 C C . ARG A 1 168 ? -17.656 -2.373 25.041 1.00 94.75 168 ARG A C 1
ATOM 1287 O O . ARG A 1 168 ? -18.137 -3.157 25.855 1.00 94.75 168 ARG A O 1
ATOM 1294 N N . ARG A 1 169 ? -18.375 -1.866 24.031 1.00 93.19 169 ARG A N 1
ATOM 1295 C CA . ARG A 1 169 ? -19.789 -2.213 23.784 1.00 93.19 169 ARG A CA 1
ATOM 1296 C C . ARG A 1 169 ? -19.975 -3.704 23.488 1.00 93.19 169 ARG A C 1
ATOM 1298 O O . ARG A 1 169 ? -20.987 -4.279 23.874 1.00 93.19 169 ARG A O 1
ATOM 1305 N N . CYS A 1 170 ? -19.007 -4.315 22.815 1.00 90.94 170 CYS A N 1
ATOM 1306 C CA . CYS A 1 170 ? -19.024 -5.723 22.430 1.00 90.94 170 CYS A CA 1
ATOM 1307 C C . CYS A 1 170 ? -18.419 -6.663 23.489 1.00 90.94 170 CYS A C 1
ATOM 1309 O O . CYS A 1 170 ? -18.318 -7.860 23.233 1.00 90.94 170 CYS A O 1
ATOM 1311 N N . GLY A 1 171 ? -18.002 -6.152 24.655 1.00 90.25 171 GLY A N 1
ATOM 1312 C CA . GLY A 1 171 ? -17.363 -6.955 25.704 1.00 90.25 171 GLY A CA 1
ATOM 1313 C C . GLY A 1 171 ? -15.979 -7.493 25.320 1.00 90.25 171 GLY A C 1
ATOM 1314 O O . GLY A 1 171 ? -15.521 -8.480 25.890 1.00 90.25 171 GLY A O 1
ATOM 1315 N N . VAL A 1 172 ? -15.324 -6.866 24.342 1.00 90.12 172 VAL A N 1
ATOM 1316 C CA . VAL A 1 172 ? -13.969 -7.195 23.894 1.00 90.12 172 VAL A CA 1
ATOM 1317 C C . VAL A 1 172 ? -12.986 -6.266 24.596 1.00 90.12 172 VAL A C 1
ATOM 1319 O O . VAL A 1 172 ? -13.219 -5.061 24.685 1.00 90.12 172 VAL A O 1
ATOM 1322 N N . GLU A 1 173 ? -11.880 -6.821 25.089 1.00 85.44 173 GLU A N 1
ATOM 1323 C CA . GLU A 1 173 ? -10.796 -6.020 25.653 1.00 85.44 173 GLU A CA 1
ATOM 1324 C C . GLU A 1 173 ? -10.163 -5.155 24.546 1.00 85.44 173 GLU A C 1
ATOM 1326 O O . GLU A 1 173 ? -9.720 -5.723 23.533 1.00 85.44 173 GLU A O 1
ATOM 1331 N N . PRO A 1 174 ? -10.149 -3.817 24.702 1.00 73.81 174 PRO A N 1
ATOM 1332 C CA . PRO A 1 174 ? -9.526 -2.924 23.735 1.00 73.81 174 PRO A CA 1
ATOM 1333 C C . PRO A 1 174 ? -8.044 -3.264 23.547 1.00 73.81 174 PRO A C 1
ATOM 1335 O O . PRO A 1 174 ? -7.342 -3.569 24.538 1.00 73.81 174 PRO A O 1
#

Radius of gyration: 20.04 Å; Cα contacts (8 Å, |Δi|>4): 151; chains: 1; bounding box: 43×38×52 Å